Protein AF-A0A6I1JFU7-F1 (afdb_monomer_lite)

Structure (mmCIF, N/CA/C/O backbone):
data_AF-A0A6I1JFU7-F1
#
_entry.id   AF-A0A6I1JFU7-F1
#
loop_
_atom_site.group_PDB
_atom_site.id
_atom_site.type_symbol
_atom_site.label_atom_id
_atom_site.label_alt_id
_atom_site.label_comp_id
_atom_site.label_asym_id
_atom_site.label_entity_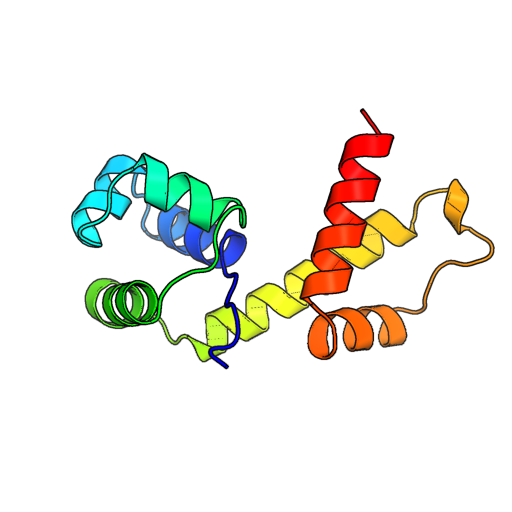id
_atom_site.label_seq_id
_atom_site.pdbx_PDB_ins_code
_atom_site.Cartn_x
_atom_site.Cartn_y
_atom_site.Cartn_z
_atom_site.occupancy
_atom_site.B_iso_or_equiv
_atom_site.auth_seq_id
_atom_site.auth_comp_id
_atom_site.auth_asym_id
_atom_site.auth_atom_id
_atom_site.pdbx_PDB_model_num
ATOM 1 N N . MET A 1 1 ? -7.513 -22.027 0.553 1.00 39.81 1 MET A N 1
ATOM 2 C CA . MET A 1 1 ? -6.560 -21.051 1.131 1.00 39.81 1 MET A CA 1
ATOM 3 C C . MET A 1 1 ? -7.126 -19.649 0.960 1.00 39.81 1 MET A C 1
ATOM 5 O O . MET A 1 1 ? -7.536 -19.321 -0.144 1.00 39.81 1 MET A O 1
ATOM 9 N N . SER A 1 2 ? -7.198 -18.838 2.019 1.00 54.53 2 SER A N 1
ATOM 10 C CA . SER A 1 2 ? -7.678 -17.451 1.923 1.00 54.53 2 SER A CA 1
ATOM 11 C C . SER A 1 2 ? -6.639 -16.581 1.207 1.00 54.53 2 SER A C 1
ATOM 13 O O . SER A 1 2 ? -5.511 -16.444 1.690 1.00 54.53 2 SER A O 1
ATOM 15 N N . ARG A 1 3 ? -6.999 -15.996 0.060 1.00 68.44 3 ARG A N 1
ATOM 16 C CA . ARG A 1 3 ? -6.146 -15.047 -0.673 1.00 68.44 3 ARG A CA 1
ATOM 17 C C . ARG A 1 3 ? -5.814 -13.863 0.242 1.00 68.44 3 AR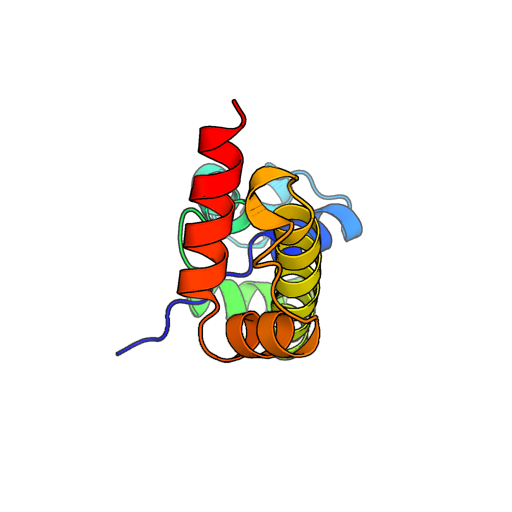G A C 1
ATOM 19 O O . ARG A 1 3 ? -6.712 -13.256 0.816 1.00 68.44 3 ARG A O 1
ATOM 26 N N . LYS A 1 4 ? -4.526 -13.549 0.404 1.00 75.44 4 LYS A N 1
ATOM 27 C CA . LYS A 1 4 ? -4.083 -12.362 1.151 1.00 75.44 4 LYS A CA 1
ATOM 28 C C . LYS A 1 4 ? -4.434 -11.115 0.338 1.00 75.44 4 LYS A C 1
ATOM 30 O O . LYS A 1 4 ? -3.997 -11.000 -0.805 1.00 75.44 4 LYS A O 1
ATOM 35 N N . VAL A 1 5 ? -5.204 -10.206 0.928 1.00 77.25 5 VAL A N 1
ATOM 36 C CA . VAL A 1 5 ? -5.628 -8.949 0.297 1.00 77.25 5 VAL A CA 1
ATOM 37 C C . VAL A 1 5 ? -4.811 -7.807 0.888 1.00 77.25 5 VAL A C 1
ATOM 39 O O . VAL A 1 5 ? -4.759 -7.646 2.102 1.00 77.25 5 VAL A O 1
ATOM 42 N N . PHE A 1 6 ? -4.151 -7.030 0.039 1.00 80.88 6 PHE A N 1
ATOM 43 C CA . PHE A 1 6 ? -3.390 -5.846 0.429 1.00 80.88 6 PHE A CA 1
ATOM 44 C C . PHE A 1 6 ? -4.036 -4.652 -0.262 1.00 80.88 6 PHE A C 1
ATOM 46 O O . PHE A 1 6 ? -4.210 -4.695 -1.472 1.00 80.88 6 PHE A O 1
ATOM 53 N N . VAL A 1 7 ? -4.438 -3.645 0.512 1.00 82.56 7 VAL A N 1
ATOM 54 C CA . VAL A 1 7 ? -5.155 -2.452 0.019 1.00 82.56 7 VAL A CA 1
ATOM 55 C C . VAL A 1 7 ? -4.656 -1.176 0.703 1.00 82.56 7 VAL A C 1
ATOM 57 O O . VAL A 1 7 ? -5.367 -0.178 0.778 1.00 82.56 7 VAL A O 1
ATOM 60 N N . GLY A 1 8 ? -3.441 -1.200 1.254 1.00 87.38 8 GLY A N 1
ATOM 61 C CA . GLY A 1 8 ? -2.916 -0.143 2.115 1.00 87.38 8 GLY A CA 1
ATOM 62 C C . GLY A 1 8 ? -2.959 1.265 1.513 1.00 87.38 8 GLY A C 1
ATOM 63 O O . GLY A 1 8 ? -3.510 2.165 2.150 1.00 87.38 8 GLY A O 1
ATOM 64 N N . PRO A 1 9 ? -2.483 1.473 0.272 1.00 81.88 9 PRO A N 1
ATOM 65 C CA . PRO A 1 9 ? -2.550 2.776 -0.378 1.00 81.88 9 PRO A CA 1
ATOM 66 C C . PRO A 1 9 ? -3.985 3.281 -0.566 1.00 81.88 9 PRO A C 1
ATOM 68 O O . PRO A 1 9 ? -4.252 4.473 -0.396 1.00 81.88 9 PRO A O 1
ATOM 71 N N . ALA A 1 10 ? -4.914 2.404 -0.952 1.00 83.56 10 ALA A N 1
ATOM 72 C CA . ALA A 1 10 ? -6.317 2.768 -1.141 1.00 83.56 10 ALA A CA 1
ATOM 73 C C . ALA A 1 10 ? -6.981 3.100 0.207 1.00 83.56 10 ALA A C 1
ATOM 75 O O . ALA A 1 10 ? -7.682 4.101 0.327 1.00 83.56 10 ALA A O 1
ATOM 76 N N . LEU A 1 11 ? -6.660 2.335 1.254 1.00 89.62 11 LEU A N 1
ATOM 77 C CA . LEU A 1 11 ? -7.108 2.579 2.624 1.00 89.62 11 LEU A CA 1
ATOM 78 C C . LEU A 1 11 ? -6.623 3.929 3.163 1.00 89.62 11 LEU A C 1
ATOM 80 O O . LEU A 1 11 ? -7.406 4.696 3.721 1.00 89.62 11 LEU A O 1
ATOM 84 N N . ARG A 1 12 ? -5.343 4.244 2.943 1.00 90.69 12 ARG A N 1
ATOM 85 C CA . ARG A 1 12 ? -4.755 5.534 3.308 1.00 90.69 12 ARG A CA 1
ATOM 86 C C . ARG A 1 12 ? -5.435 6.693 2.581 1.00 90.69 12 ARG A C 1
ATOM 88 O O . ARG A 1 12 ? -5.728 7.703 3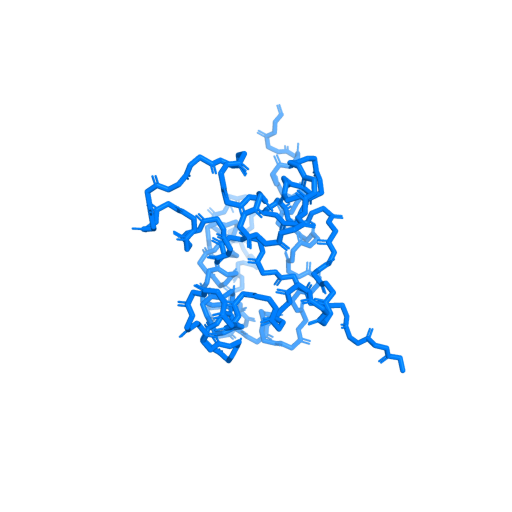.215 1.00 90.69 12 ARG A O 1
ATOM 95 N N . ARG A 1 13 ? -5.721 6.536 1.284 1.00 88.19 13 ARG A N 1
ATOM 96 C CA . ARG A 1 13 ? -6.419 7.558 0.492 1.00 88.19 13 ARG A CA 1
ATOM 97 C C . ARG A 1 13 ? -7.824 7.813 1.035 1.00 88.19 13 ARG A C 1
ATOM 99 O O . ARG A 1 13 ? -8.152 8.960 1.297 1.00 88.19 13 ARG A O 1
ATOM 106 N N . LEU A 1 14 ? -8.599 6.760 1.306 1.00 91.38 14 LEU A N 1
ATOM 107 C CA . LEU A 1 14 ? -9.927 6.888 1.916 1.00 91.38 14 LEU A CA 1
ATOM 108 C C . LEU A 1 14 ? -9.868 7.650 3.249 1.00 91.38 14 LEU A C 1
ATOM 110 O O . LEU A 1 14 ? -10.697 8.520 3.525 1.00 91.38 14 LEU A O 1
ATOM 114 N N . ARG A 1 15 ? -8.871 7.353 4.088 1.00 95.12 15 ARG A N 1
ATOM 115 C CA . ARG A 1 15 ? -8.669 8.092 5.338 1.00 95.12 15 ARG A CA 1
ATOM 116 C C . ARG A 1 15 ? -8.382 9.578 5.089 1.00 95.12 15 ARG A C 1
ATOM 118 O O . ARG A 1 15 ? -8.913 10.434 5.795 1.00 95.12 15 ARG A O 1
ATOM 125 N N . GLU A 1 16 ? -7.531 9.886 4.117 1.00 93.06 16 GLU A N 1
ATOM 126 C CA . GLU A 1 16 ? -7.161 11.261 3.761 1.00 93.06 16 GLU A CA 1
ATOM 127 C C . GLU A 1 16 ? -8.348 12.033 3.149 1.00 93.06 16 GLU A C 1
ATOM 129 O O . GLU A 1 16 ? -8.608 13.166 3.553 1.00 93.06 16 GLU A O 1
ATOM 134 N N . GLU A 1 17 ? -9.139 11.404 2.276 1.00 92.94 17 GLU A N 1
ATOM 135 C CA . GLU A 1 17 ? -10.361 11.963 1.671 1.00 92.94 17 GLU A CA 1
ATOM 136 C C . GLU A 1 17 ? -11.451 12.245 2.711 1.00 92.94 17 GLU A C 1
ATOM 138 O O . GLU A 1 17 ? -12.129 13.271 2.655 1.00 92.94 17 GLU A O 1
ATOM 143 N N . THR A 1 18 ? -11.569 11.379 3.720 1.00 94.31 18 THR A N 1
ATOM 144 C CA . THR A 1 18 ? -12.471 11.587 4.865 1.00 94.31 18 THR A CA 1
ATOM 145 C C . THR A 1 18 ? -11.921 12.577 5.898 1.00 94.31 18 THR A C 1
ATOM 147 O O . THR A 1 18 ? -12.603 12.874 6.880 1.00 94.31 18 THR A O 1
ATOM 150 N N . ARG A 1 19 ? -10.714 13.126 5.678 1.00 96.69 19 ARG A N 1
ATOM 151 C CA . ARG A 1 19 ? -10.017 14.088 6.553 1.00 96.69 19 ARG A CA 1
ATOM 152 C C . ARG A 1 19 ? -9.848 13.596 7.993 1.00 96.69 19 ARG A C 1
ATOM 154 O O . ARG A 1 19 ? -9.851 14.388 8.935 1.00 96.69 19 ARG A O 1
ATOM 161 N N . LEU A 1 20 ? -9.695 12.285 8.176 1.00 97.62 20 LEU A N 1
ATOM 162 C CA . LEU A 1 20 ? -9.526 11.672 9.491 1.00 97.62 20 LEU A CA 1
ATOM 163 C C . LEU A 1 20 ? -8.044 11.445 9.813 1.00 97.62 20 LEU A C 1
ATOM 165 O O . LEU A 1 20 ? -7.237 11.036 8.972 1.00 97.62 20 LEU A O 1
ATOM 169 N N . THR A 1 21 ? -7.682 11.660 11.078 1.00 98.00 21 THR A N 1
ATOM 170 C CA . THR A 1 21 ? -6.389 11.197 11.596 1.00 98.00 21 THR A CA 1
ATOM 171 C C . THR A 1 21 ? -6.364 9.669 11.633 1.00 98.00 21 THR A C 1
ATOM 173 O O . THR A 1 21 ? -7.412 9.021 11.680 1.00 98.00 21 THR A O 1
ATOM 176 N N . GLN A 1 22 ? -5.170 9.068 11.654 1.00 96.94 22 GLN A N 1
ATOM 177 C CA . GLN A 1 22 ? -5.026 7.610 11.777 1.00 96.94 22 GLN A CA 1
ATOM 178 C C . GLN A 1 22 ? -5.746 7.084 13.032 1.00 96.94 22 GLN A C 1
ATOM 180 O O . GLN A 1 22 ? -6.443 6.077 12.972 1.00 96.94 22 GLN A O 1
ATOM 185 N N . THR A 1 23 ? -5.681 7.821 14.145 1.00 98.25 23 THR A N 1
ATOM 186 C CA . THR A 1 23 ? -6.392 7.483 15.386 1.00 98.25 23 THR A CA 1
ATOM 187 C C . THR A 1 23 ? -7.910 7.490 15.223 1.00 98.25 23 THR A C 1
ATOM 189 O O . THR A 1 23 ? -8.562 6.512 15.582 1.00 98.25 23 THR A O 1
ATOM 192 N N . ALA A 1 24 ? -8.481 8.559 14.658 1.00 98.12 24 ALA A N 1
ATOM 193 C CA . ALA A 1 24 ? -9.931 8.672 14.487 1.00 98.12 24 ALA A CA 1
ATOM 194 C C . ALA A 1 24 ? -10.473 7.639 13.486 1.00 98.12 24 ALA A C 1
ATOM 196 O O . ALA A 1 24 ? -11.545 7.067 13.683 1.00 98.12 24 ALA A O 1
ATOM 197 N N . PHE A 1 25 ? -9.711 7.362 12.428 1.00 97.62 25 PHE A N 1
ATOM 198 C CA . PHE A 1 25 ? -10.056 6.352 11.434 1.00 97.62 25 PHE A CA 1
ATOM 199 C C . PHE A 1 25 ? -10.019 4.936 12.024 1.00 97.62 25 PHE A C 1
ATOM 201 O O . PHE A 1 25 ? -10.961 4.167 11.840 1.00 97.62 25 PHE A O 1
ATOM 208 N N . ALA A 1 26 ? -8.981 4.617 12.807 1.00 97.56 26 ALA A N 1
ATOM 209 C CA . ALA A 1 26 ? -8.874 3.341 13.510 1.00 97.56 26 ALA A CA 1
ATOM 210 C C . ALA A 1 26 ? -10.042 3.138 14.485 1.00 97.56 26 ALA A C 1
ATOM 212 O O . ALA A 1 26 ? -10.662 2.079 14.474 1.00 97.56 26 ALA A O 1
ATOM 213 N N . GLN A 1 27 ? -10.398 4.168 15.261 1.00 97.56 27 GLN A N 1
ATOM 214 C CA . GLN A 1 27 ? -11.544 4.122 16.173 1.00 97.56 27 GLN A CA 1
ATOM 215 C C . GLN A 1 27 ? -12.861 3.848 15.442 1.00 97.56 27 GLN A C 1
ATOM 217 O O . GLN A 1 27 ? -13.619 2.984 15.874 1.00 97.56 27 GLN A O 1
ATOM 222 N N . ARG A 1 28 ? -13.117 4.525 14.314 1.00 96.56 28 ARG A N 1
ATOM 223 C CA . ARG A 1 28 ? -14.325 4.289 13.503 1.00 96.56 28 ARG A CA 1
ATOM 224 C C . ARG A 1 28 ? -14.427 2.862 12.967 1.00 96.56 28 ARG A C 1
ATOM 226 O O . ARG A 1 28 ? -15.532 2.357 12.823 1.00 96.56 28 ARG A O 1
ATOM 233 N N . LEU A 1 29 ? -13.291 2.223 12.700 1.00 95.19 29 LEU A N 1
ATOM 234 C CA . LEU A 1 29 ? -13.217 0.838 12.234 1.00 95.19 29 LEU A CA 1
ATOM 235 C C . LEU A 1 29 ? -13.126 -0.192 13.373 1.00 95.19 29 LEU A C 1
ATOM 237 O O . LEU A 1 29 ? -13.056 -1.388 13.098 1.00 95.19 29 LEU A O 1
ATOM 241 N N . GLY A 1 30 ? -13.079 0.241 14.639 1.00 96.12 30 GLY A N 1
ATOM 242 C CA . GLY A 1 30 ? -12.870 -0.653 15.782 1.00 96.12 30 GLY A CA 1
ATOM 243 C C . GLY A 1 30 ? -11.486 -1.316 15.805 1.00 96.12 30 GLY A C 1
ATOM 244 O O . GLY A 1 30 ? -11.343 -2.437 16.288 1.00 96.12 30 GLY A O 1
ATOM 245 N N . LEU A 1 31 ? -10.462 -0.654 15.257 1.00 96.88 31 LEU A N 1
ATOM 246 C CA . LEU A 1 31 ? -9.091 -1.159 15.145 1.00 96.88 31 LEU A CA 1
ATOM 247 C C . LEU A 1 31 ? -8.131 -0.401 16.064 1.00 96.88 31 LEU A C 1
ATOM 249 O O . LEU A 1 31 ? -8.358 0.748 16.440 1.00 96.88 31 LEU A O 1
ATOM 253 N N . SER A 1 32 ? -6.993 -1.025 16.372 1.00 97.88 32 SER A N 1
ATOM 254 C CA . SER A 1 32 ? -5.870 -0.304 16.971 1.00 97.88 32 SER A CA 1
ATOM 255 C C . SER A 1 32 ? -5.136 0.532 15.918 1.00 97.88 32 SER A C 1
ATOM 257 O O . SER A 1 32 ? -5.023 0.137 14.755 1.00 97.88 32 SER A O 1
ATOM 259 N N . VAL A 1 33 ? -4.576 1.673 16.332 1.00 97.75 33 VAL A N 1
ATOM 260 C CA . VAL A 1 33 ? -3.814 2.572 15.441 1.00 97.75 33 VAL A CA 1
ATOM 261 C C . VAL A 1 33 ? -2.607 1.860 14.824 1.00 97.75 33 VAL A C 1
ATOM 263 O O . VAL A 1 33 ? -2.347 1.995 13.633 1.00 97.75 33 VAL A O 1
ATOM 266 N N . SER A 1 34 ? -1.904 1.042 15.615 1.00 97.56 34 SER A N 1
ATOM 267 C CA . SER A 1 34 ? -0.766 0.248 15.134 1.00 97.56 34 SER A CA 1
ATOM 268 C C . SER A 1 34 ? -1.183 -0.739 14.043 1.00 97.56 34 SER A C 1
ATOM 270 O O . SER A 1 34 ? -0.527 -0.830 13.004 1.00 97.56 34 SER A O 1
ATOM 272 N N . TYR A 1 35 ? -2.311 -1.434 14.232 1.00 96.81 35 TYR A N 1
ATOM 273 C CA . TYR A 1 35 ? -2.801 -2.362 13.222 1.00 96.81 35 TYR A CA 1
ATOM 274 C C . TYR A 1 35 ? -3.228 -1.633 11.945 1.00 96.81 35 TYR A C 1
ATOM 276 O O . TYR A 1 35 ? -2.836 -2.066 10.862 1.00 96.81 35 TYR A O 1
ATOM 284 N N . LEU A 1 36 ? -3.932 -0.498 12.064 1.00 96.62 36 LEU A N 1
ATOM 285 C CA . LEU A 1 36 ? -4.266 0.356 10.920 1.00 96.62 36 LEU A CA 1
ATOM 286 C C . LEU A 1 36 ? -3.003 0.787 10.156 1.00 96.62 36 LEU A C 1
ATOM 288 O O . LEU A 1 36 ? -2.944 0.657 8.937 1.00 96.62 36 LEU A O 1
ATOM 292 N N . ASN A 1 37 ? -1.962 1.232 10.861 1.00 94.31 37 ASN A N 1
ATOM 293 C CA . ASN A 1 37 ? -0.704 1.632 10.237 1.00 94.31 37 ASN A CA 1
ATOM 294 C C . ASN A 1 37 ? -0.043 0.474 9.465 1.00 94.31 37 ASN A C 1
ATOM 296 O O . ASN A 1 37 ? 0.455 0.663 8.356 1.00 94.31 37 ASN A O 1
ATOM 300 N N . GLN A 1 38 ? -0.059 -0.742 10.012 1.00 93.69 38 GLN A N 1
ATOM 301 C CA . GLN A 1 38 ? 0.497 -1.916 9.334 1.00 93.69 38 GLN A CA 1
ATOM 302 C C . GLN A 1 38 ? -0.250 -2.251 8.039 1.00 93.69 38 GLN A C 1
ATOM 304 O O . GLN A 1 38 ? 0.386 -2.608 7.045 1.00 93.69 38 GLN A O 1
ATOM 309 N N . ILE A 1 39 ? -1.581 -2.150 8.034 1.00 93.06 39 ILE A N 1
ATOM 310 C CA . ILE A 1 39 ? -2.370 -2.429 6.831 1.00 93.06 39 ILE A CA 1
ATOM 311 C C . ILE A 1 39 ? -2.290 -1.287 5.809 1.00 93.06 39 ILE A C 1
ATOM 313 O O . ILE A 1 39 ? -2.166 -1.581 4.626 1.00 93.06 39 ILE A O 1
ATOM 317 N N . GLU A 1 40 ? -2.237 -0.015 6.233 1.00 91.94 40 GLU A N 1
ATOM 318 C CA . GLU A 1 40 ? -2.006 1.142 5.344 1.00 91.94 40 GLU A CA 1
ATOM 319 C C . GLU A 1 40 ? -0.653 1.058 4.615 1.00 91.94 40 GLU A C 1
ATOM 321 O O . GLU A 1 40 ? -0.540 1.468 3.463 1.00 91.94 40 GLU A O 1
ATOM 326 N N . ASN A 1 41 ? 0.366 0.475 5.252 1.00 83.38 41 ASN A N 1
ATOM 327 C CA . ASN A 1 41 ? 1.703 0.307 4.671 1.00 83.38 41 ASN A CA 1
ATOM 328 C C . ASN A 1 41 ? 1.931 -1.072 4.023 1.00 83.38 41 ASN A C 1
ATOM 330 O O . ASN A 1 41 ? 3.077 -1.448 3.762 1.00 83.38 41 ASN A O 1
ATOM 334 N N . ASN A 1 42 ? 0.876 -1.867 3.798 1.00 80.88 42 ASN A N 1
ATOM 335 C CA . ASN A 1 42 ? 0.974 -3.224 3.241 1.00 80.88 42 ASN A CA 1
ATOM 336 C C . ASN A 1 42 ? 1.957 -4.147 4.003 1.00 80.88 42 ASN A C 1
ATOM 338 O O . ASN A 1 42 ? 2.541 -5.075 3.440 1.00 80.88 42 ASN A O 1
ATOM 342 N N . GLN A 1 43 ? 2.165 -3.906 5.298 1.00 79.88 43 GLN A N 1
ATOM 343 C CA . GLN A 1 43 ? 2.958 -4.780 6.168 1.00 79.88 43 GLN A CA 1
ATOM 344 C C . GLN A 1 43 ? 2.147 -6.004 6.593 1.00 79.88 43 GLN A C 1
ATOM 346 O O . GLN A 1 43 ? 2.707 -7.085 6.782 1.00 79.88 43 GLN A O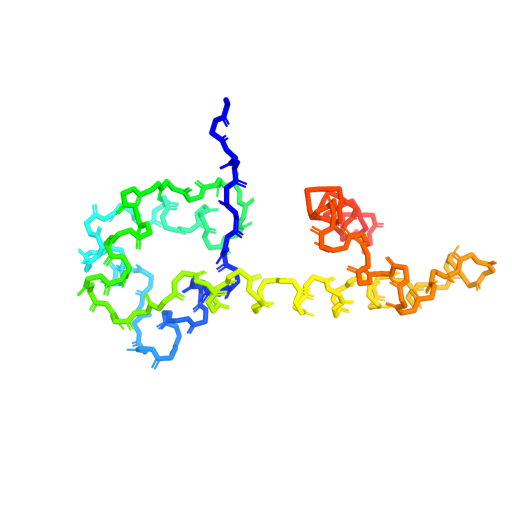 1
ATOM 351 N N . ARG A 1 44 ? 0.821 -5.855 6.708 1.00 86.25 44 ARG A N 1
ATOM 352 C CA . ARG A 1 44 ? -0.113 -6.961 6.939 1.00 86.25 44 ARG A CA 1
ATOM 353 C C . ARG A 1 44 ? -1.236 -6.935 5.904 1.00 86.25 44 ARG A C 1
ATOM 355 O O . ARG A 1 44 ? -1.655 -5.852 5.501 1.00 86.25 44 ARG A O 1
ATOM 362 N N . PRO A 1 45 ? -1.727 -8.110 5.474 1.00 84.38 45 PRO A N 1
ATOM 363 C CA . PRO A 1 45 ? -2.929 -8.170 4.666 1.00 84.38 45 PRO A CA 1
ATOM 364 C C . PRO A 1 45 ? -4.144 -7.759 5.501 1.00 84.38 45 PRO A C 1
ATOM 366 O O . PRO A 1 45 ? -4.193 -7.976 6.717 1.00 84.38 45 PRO A O 1
ATOM 369 N N . VAL A 1 46 ? -5.133 -7.192 4.825 1.00 88.25 46 VAL A N 1
ATOM 370 C CA . VAL A 1 46 ? -6.420 -6.827 5.405 1.00 88.25 46 VAL A CA 1
ATOM 371 C C . VAL A 1 46 ? -7.288 -8.076 5.542 1.00 88.25 46 VAL A C 1
ATOM 373 O O . VAL A 1 46 ? -7.315 -8.938 4.661 1.00 88.25 46 VAL A O 1
ATOM 376 N N . THR A 1 47 ? -7.975 -8.200 6.677 1.00 89.81 47 THR A N 1
ATOM 377 C CA . THR A 1 47 ? -8.904 -9.303 6.943 1.00 89.81 47 THR A CA 1
ATOM 378 C C . THR A 1 47 ? -10.273 -9.020 6.334 1.00 89.81 47 THR A C 1
ATOM 380 O O . THR A 1 47 ? -10.667 -7.867 6.176 1.00 89.81 47 THR A O 1
ATOM 383 N N . ALA A 1 48 ? -11.056 -10.071 6.079 1.00 87.44 48 ALA A N 1
ATOM 384 C CA . ALA A 1 48 ? -12.439 -9.922 5.622 1.00 87.44 48 ALA A CA 1
ATOM 385 C C . ALA A 1 48 ? -13.283 -9.042 6.567 1.00 87.44 48 ALA A C 1
ATOM 387 O O . ALA A 1 48 ? -14.075 -8.232 6.101 1.00 87.44 48 ALA A O 1
ATOM 388 N N . SER A 1 49 ? -13.066 -9.137 7.884 1.00 90.50 49 SER A N 1
ATOM 389 C CA . SER A 1 49 ? -13.761 -8.301 8.871 1.00 90.50 49 SER A CA 1
ATOM 390 C C . SER A 1 49 ? -13.483 -6.805 8.697 1.00 90.50 49 SER A C 1
ATOM 392 O O . SER A 1 49 ? -14.407 -6.003 8.780 1.00 90.50 49 SER A O 1
ATOM 394 N N . VAL A 1 50 ? -12.237 -6.422 8.403 1.00 91.75 50 VAL A N 1
ATOM 395 C CA . VAL A 1 50 ? -11.878 -5.019 8.148 1.00 91.75 50 VAL A CA 1
ATOM 396 C C . VAL A 1 50 ? -12.483 -4.536 6.832 1.00 91.75 50 VAL A C 1
ATOM 398 O O . VAL A 1 50 ? -12.968 -3.413 6.763 1.00 91.75 50 VAL A O 1
ATOM 401 N N . LEU A 1 51 ? -12.502 -5.384 5.800 1.00 87.62 51 LEU A N 1
ATOM 402 C CA . LEU A 1 51 ? -13.134 -5.067 4.516 1.00 87.62 51 LEU A CA 1
ATOM 403 C C . LEU A 1 51 ? -14.643 -4.808 4.668 1.00 87.62 51 LEU A C 1
ATOM 405 O O . LEU A 1 51 ? -15.158 -3.842 4.112 1.00 87.62 51 LEU A O 1
ATOM 409 N N . VAL A 1 52 ? -15.338 -5.619 5.472 1.00 88.50 52 VAL A N 1
ATOM 410 C CA . VAL A 1 52 ? -16.758 -5.403 5.800 1.00 88.50 52 VAL A CA 1
ATOM 411 C C . VAL A 1 52 ? -16.953 -4.108 6.589 1.00 88.50 52 VAL A C 1
ATOM 413 O O . VAL A 1 52 ? -17.835 -3.324 6.245 1.00 88.50 52 VAL A O 1
ATOM 416 N N . ALA A 1 53 ? -16.116 -3.849 7.600 1.00 92.56 53 ALA A N 1
ATOM 417 C CA . ALA A 1 53 ? -16.183 -2.611 8.376 1.00 92.56 53 ALA A CA 1
ATOM 418 C C . ALA A 1 53 ? -15.988 -1.372 7.487 1.00 92.56 53 ALA A C 1
ATOM 420 O O . ALA A 1 53 ? -16.727 -0.403 7.611 1.00 92.56 53 ALA A O 1
ATOM 421 N N . LEU A 1 54 ? -15.058 -1.416 6.530 1.00 91.50 54 LEU A N 1
ATOM 422 C CA . LEU A 1 54 ? -14.851 -0.330 5.569 1.00 91.50 54 LEU A CA 1
ATOM 423 C C . LEU A 1 54 ? -16.100 -0.057 4.727 1.00 91.50 54 LEU A C 1
ATOM 425 O O . LEU A 1 54 ? -16.528 1.094 4.634 1.00 91.50 54 LEU A O 1
ATOM 429 N N . GLY A 1 55 ? -16.711 -1.107 4.171 1.00 90.50 55 GLY A N 1
ATOM 430 C CA . GLY A 1 55 ? -17.945 -0.978 3.396 1.00 90.50 55 GLY A CA 1
ATOM 431 C C . GLY A 1 55 ? -19.102 -0.411 4.223 1.00 90.50 55 GLY A C 1
ATOM 432 O O . GLY A 1 55 ? -19.796 0.494 3.772 1.00 90.50 55 GLY A O 1
ATOM 433 N N . GLN A 1 56 ? -19.273 -0.876 5.463 1.00 91.75 56 GLN A N 1
ATOM 434 C CA . GLN A 1 56 ? -20.349 -0.419 6.348 1.00 91.75 56 GLN A CA 1
ATOM 435 C C . GLN A 1 56 ? -20.143 1.010 6.866 1.00 91.75 56 GLN A C 1
ATOM 437 O O . GLN A 1 56 ? -21.100 1.775 6.956 1.00 91.75 56 GLN A O 1
ATOM 442 N N . THR A 1 57 ? -18.913 1.381 7.225 1.00 94.19 57 THR A N 1
ATOM 443 C CA . THR A 1 57 ? -18.619 2.677 7.852 1.00 94.19 57 THR A CA 1
ATOM 444 C C . THR A 1 57 ? -18.444 3.801 6.834 1.00 94.19 57 THR A C 1
ATOM 446 O O . THR A 1 57 ? -18.771 4.948 7.136 1.00 94.19 57 THR A O 1
ATOM 449 N N . PHE A 1 58 ? -17.918 3.495 5.645 1.00 91.44 58 PHE A N 1
ATOM 450 C CA . PHE A 1 58 ? -17.542 4.506 4.653 1.00 91.44 58 PHE A CA 1
ATOM 451 C C . PHE A 1 58 ? -18.217 4.325 3.288 1.00 91.44 58 PHE A C 1
ATOM 453 O O . PHE A 1 58 ? -17.967 5.125 2.393 1.00 91.44 58 PHE A O 1
ATOM 460 N N . GLY A 1 59 ? -19.074 3.312 3.114 1.00 87.62 59 GLY A N 1
ATOM 461 C CA . GLY A 1 59 ? -19.833 3.108 1.874 1.00 87.62 59 GLY A CA 1
ATOM 462 C C . GLY A 1 59 ? -18.968 2.735 0.669 1.00 87.62 59 GLY A C 1
ATOM 463 O O . GLY A 1 59 ? -19.362 2.976 -0.468 1.00 87.62 59 GLY A O 1
ATOM 464 N N . VAL A 1 60 ? -17.773 2.193 0.905 1.00 82.69 60 VAL A N 1
ATOM 465 C CA . VAL A 1 60 ? -16.818 1.857 -0.154 1.00 82.69 60 VAL A CA 1
ATOM 466 C C . VAL A 1 60 ? -17.009 0.442 -0.689 1.00 82.69 60 VAL A C 1
ATOM 468 O O . VAL A 1 60 ? -17.137 -0.511 0.081 1.00 82.69 60 VAL A O 1
ATOM 471 N N . ASP A 1 61 ? -16.954 0.305 -2.016 1.00 76.25 61 ASP A N 1
ATOM 472 C CA . ASP A 1 61 ? -16.927 -0.992 -2.691 1.00 76.25 61 ASP A CA 1
ATOM 473 C C . ASP A 1 61 ? -15.494 -1.542 -2.770 1.00 76.25 61 ASP A C 1
ATOM 475 O O . ASP A 1 61 ? -14.554 -0.889 -3.229 1.00 76.25 61 ASP A O 1
ATOM 479 N N . LEU A 1 62 ? -15.339 -2.788 -2.334 1.00 66.94 62 LEU A N 1
ATOM 480 C CA . LEU A 1 62 ? -14.087 -3.535 -2.322 1.00 66.94 62 LEU A CA 1
ATOM 481 C C . LEU A 1 62 ? -13.530 -3.793 -3.725 1.00 66.94 62 LEU A C 1
ATOM 483 O O . LEU A 1 62 ? -12.310 -3.888 -3.881 1.00 66.94 62 LEU A O 1
ATOM 487 N N . ALA A 1 63 ? -14.393 -3.879 -4.740 1.00 66.50 63 ALA A N 1
ATOM 488 C CA . ALA A 1 63 ? -13.966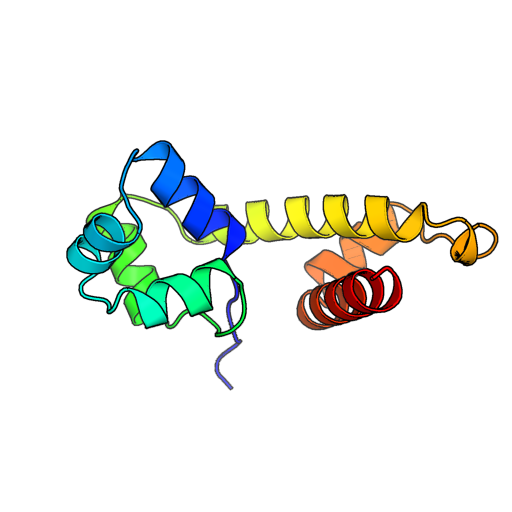 -4.021 -6.132 1.00 66.50 63 ALA A CA 1
ATOM 489 C C . ALA A 1 63 ? -13.190 -2.784 -6.622 1.00 66.50 63 ALA A C 1
ATOM 491 O O . ALA A 1 63 ? -12.187 -2.909 -7.333 1.00 66.50 63 ALA A O 1
ATOM 492 N N . THR A 1 64 ? -13.588 -1.595 -6.165 1.00 66.88 64 THR A N 1
ATOM 493 C CA . THR A 1 64 ? -12.908 -0.331 -6.472 1.00 66.88 64 THR A CA 1
ATOM 494 C C . THR A 1 64 ? -11.521 -0.281 -5.835 1.00 66.88 64 THR A C 1
ATOM 496 O O . THR A 1 64 ? -10.553 0.083 -6.495 1.00 66.88 64 THR A O 1
ATOM 499 N N . PHE A 1 65 ? -11.382 -0.751 -4.588 1.00 67.31 65 PHE A N 1
ATOM 500 C CA . PHE A 1 65 ? -10.085 -0.810 -3.894 1.00 67.31 65 PHE A CA 1
ATOM 501 C C . PHE A 1 65 ? -9.085 -1.728 -4.598 1.00 67.31 65 PHE A C 1
ATOM 503 O O . PHE A 1 65 ? -7.898 -1.414 -4.651 1.00 67.31 65 PHE A O 1
ATOM 510 N N . ALA A 1 66 ? -9.553 -2.860 -5.126 1.00 65.38 66 ALA A N 1
ATOM 511 C CA . ALA A 1 66 ? -8.704 -3.800 -5.849 1.00 65.38 66 ALA A CA 1
ATOM 512 C C . ALA A 1 66 ? -8.235 -3.241 -7.203 1.00 65.38 66 ALA A C 1
ATOM 514 O O . ALA A 1 66 ? -7.090 -3.466 -7.588 1.00 65.38 66 ALA A O 1
ATOM 515 N N . THR A 1 67 ? -9.098 -2.501 -7.902 1.00 67.56 67 THR A N 1
ATOM 516 C CA . THR A 1 67 ? -8.775 -1.894 -9.203 1.00 67.56 67 THR A CA 1
ATOM 517 C C . THR A 1 67 ? -7.768 -0.753 -9.040 1.00 67.56 67 THR A C 1
ATOM 519 O O . THR A 1 67 ? -6.721 -0.756 -9.684 1.00 67.56 67 THR A O 1
ATOM 522 N N . ASP A 1 68 ? -8.013 0.145 -8.082 1.00 69.75 68 ASP A N 1
ATOM 523 C CA . ASP A 1 68 ? -7.103 1.243 -7.740 1.00 69.75 68 ASP A CA 1
ATOM 524 C C . ASP A 1 68 ? -5.718 0.760 -7.281 1.00 69.75 68 ASP A C 1
ATOM 526 O O . ASP A 1 68 ? -4.708 1.429 -7.521 1.00 69.75 68 ASP A O 1
ATOM 530 N N . ASP A 1 69 ? -5.661 -0.380 -6.584 1.00 75.69 69 ASP A N 1
ATOM 531 C CA . ASP A 1 69 ? -4.404 -0.995 -6.148 1.00 75.69 69 ASP A CA 1
ATOM 532 C C . ASP A 1 69 ? -3.595 -1.501 -7.348 1.00 75.69 69 ASP A C 1
ATOM 534 O O . ASP A 1 69 ? -2.387 -1.283 -7.388 1.00 75.69 69 ASP A O 1
ATOM 538 N N . ILE A 1 70 ? -4.243 -2.101 -8.355 1.00 80.44 70 ILE A N 1
ATOM 539 C CA . ILE A 1 70 ? -3.574 -2.564 -9.582 1.00 80.44 70 ILE A CA 1
ATOM 540 C C . ILE A 1 70 ? -3.029 -1.378 -10.383 1.00 80.44 70 ILE A C 1
ATOM 542 O O . ILE A 1 70 ? -1.857 -1.399 -10.757 1.00 80.44 70 ILE A O 1
ATOM 546 N N . ASP A 1 71 ? -3.823 -0.329 -10.604 1.00 84.50 71 ASP A N 1
ATOM 547 C CA . ASP A 1 71 ? -3.384 0.842 -11.377 1.00 84.50 71 ASP A CA 1
ATOM 548 C C . ASP A 1 71 ? -2.203 1.568 -10.715 1.00 84.50 71 ASP A C 1
ATOM 550 O O . ASP A 1 71 ? -1.250 1.990 -11.385 1.00 84.50 71 ASP A O 1
ATOM 554 N N . ARG A 1 72 ? -2.209 1.655 -9.378 1.00 84.38 72 ARG A N 1
ATOM 555 C CA . ARG A 1 72 ? -1.052 2.142 -8.615 1.00 84.38 72 ARG A CA 1
ATOM 556 C C . ARG A 1 72 ? 0.154 1.232 -8.764 1.00 84.38 72 ARG A C 1
ATOM 558 O O . ARG A 1 72 ? 1.240 1.727 -9.037 1.00 84.38 72 ARG A O 1
ATOM 565 N N . LEU A 1 73 ? -0.030 -0.079 -8.643 1.00 88.19 73 LEU A N 1
ATOM 566 C CA . LEU A 1 73 ? 1.063 -1.035 -8.779 1.00 88.19 73 LEU A CA 1
ATOM 567 C C . LEU A 1 73 ? 1.726 -0.940 -10.158 1.00 88.19 73 LEU A C 1
ATOM 569 O O . LEU A 1 73 ? 2.946 -0.992 -10.253 1.00 88.19 73 LEU A O 1
ATOM 573 N N . VAL A 1 74 ? 0.941 -0.741 -11.219 1.00 94.31 74 VAL A N 1
ATOM 574 C CA . VAL A 1 74 ? 1.455 -0.496 -12.575 1.00 94.31 74 VAL A CA 1
ATOM 575 C C . VAL A 1 74 ? 2.236 0.813 -12.647 1.00 94.31 74 VAL A C 1
ATOM 577 O O . VAL A 1 74 ? 3.292 0.860 -13.279 1.00 94.31 74 VAL A O 1
ATOM 580 N N . THR A 1 75 ? 1.741 1.868 -11.999 1.00 93.81 75 THR A N 1
ATOM 581 C CA . THR A 1 75 ? 2.421 3.169 -11.947 1.00 93.81 75 THR A CA 1
ATOM 582 C C . THR A 1 75 ? 3.777 3.058 -11.249 1.00 93.81 75 THR A C 1
ATOM 584 O O . THR A 1 75 ? 4.782 3.466 -11.830 1.00 93.81 75 THR A O 1
ATOM 587 N N . ASP A 1 76 ? 3.816 2.437 -10.070 1.00 92.75 76 ASP A N 1
ATOM 588 C CA . ASP A 1 76 ? 5.037 2.232 -9.285 1.00 92.75 76 ASP A CA 1
ATOM 589 C C . ASP A 1 76 ? 6.036 1.337 -10.035 1.00 92.75 76 ASP A C 1
ATOM 591 O O . ASP A 1 76 ? 7.231 1.621 -10.088 1.00 92.75 76 ASP A O 1
ATOM 595 N N . LEU A 1 77 ? 5.554 0.260 -10.669 1.00 94.75 77 LEU A N 1
ATOM 596 C CA . LEU A 1 77 ? 6.390 -0.616 -11.490 1.00 94.75 77 LEU A CA 1
ATOM 597 C C . LEU A 1 77 ? 6.992 0.123 -12.684 1.00 94.75 77 LEU A C 1
ATOM 599 O O . LEU A 1 77 ? 8.144 -0.129 -13.031 1.00 94.75 77 LEU A O 1
ATOM 603 N N . ARG A 1 78 ? 6.240 1.031 -13.314 1.00 95.12 78 ARG A N 1
ATOM 604 C CA . ARG A 1 78 ? 6.743 1.841 -14.429 1.00 95.12 78 ARG A CA 1
ATOM 605 C C . ARG A 1 78 ? 7.847 2.783 -13.965 1.00 95.12 78 ARG A C 1
ATOM 607 O O . ARG A 1 78 ? 8.842 2.924 -14.666 1.00 95.12 78 ARG A O 1
ATOM 614 N N . GLU A 1 79 ? 7.682 3.401 -12.800 1.00 93.12 79 GLU A N 1
ATOM 615 C CA . GLU A 1 79 ? 8.709 4.257 -12.204 1.00 93.12 79 GLU A CA 1
ATOM 616 C C . GLU A 1 79 ? 9.973 3.460 -11.861 1.00 93.12 79 GLU A C 1
ATOM 618 O O . GLU A 1 79 ? 11.068 3.846 -12.263 1.00 93.12 79 GLU A O 1
ATOM 623 N N . ALA A 1 80 ? 9.829 2.306 -11.204 1.00 93.25 80 ALA A N 1
ATOM 624 C CA . ALA A 1 80 ? 10.956 1.429 -10.890 1.00 93.25 80 ALA A CA 1
ATOM 625 C C . ALA A 1 80 ? 11.652 0.890 -12.152 1.00 93.25 80 ALA A C 1
ATOM 627 O O . ALA A 1 80 ? 12.871 0.757 -12.175 1.00 93.25 80 ALA A O 1
ATOM 628 N N . SER A 1 81 ? 10.897 0.617 -13.219 1.00 93.31 81 SER A N 1
ATOM 629 C CA . SER A 1 81 ? 11.440 0.140 -14.500 1.00 93.31 81 SER A CA 1
ATOM 630 C C . SER A 1 81 ? 12.181 1.221 -15.289 1.00 93.31 81 SER A C 1
ATOM 632 O O . SER A 1 81 ? 12.941 0.890 -16.191 1.00 93.31 81 SER A O 1
ATOM 634 N N . ALA A 1 82 ? 11.980 2.501 -14.959 1.00 91.31 82 ALA A N 1
ATOM 635 C CA . ALA A 1 82 ? 12.723 3.614 -15.548 1.00 91.31 82 ALA A CA 1
ATOM 636 C C . ALA A 1 82 ? 14.110 3.816 -14.904 1.00 91.31 82 ALA A C 1
ATOM 638 O O . ALA A 1 82 ? 14.807 4.780 -15.222 1.00 91.31 82 ALA A O 1
ATOM 639 N N . ASP A 1 83 ? 14.512 2.941 -13.977 1.00 90.31 83 ASP A N 1
ATOM 640 C CA . ASP A 1 83 ? 15.847 2.955 -13.391 1.00 90.31 83 ASP A CA 1
ATOM 641 C C . ASP A 1 83 ? 16.925 2.714 -14.469 1.00 90.31 83 ASP A C 1
ATOM 643 O O . ASP A 1 83 ? 16.795 1.760 -15.243 1.00 90.31 83 ASP A O 1
ATOM 647 N N . PRO A 1 84 ? 18.008 3.519 -14.522 1.00 89.62 84 PRO A N 1
ATOM 648 C CA . PRO A 1 84 ? 19.077 3.347 -15.506 1.00 89.62 84 PRO A CA 1
ATOM 649 C C . PRO A 1 84 ? 19.681 1.938 -15.543 1.00 89.62 84 PRO A C 1
ATOM 651 O O . PRO A 1 84 ? 20.117 1.492 -16.605 1.00 89.62 84 PRO A O 1
ATOM 654 N N . LEU A 1 85 ? 19.667 1.215 -14.417 1.00 88.75 85 LEU A N 1
ATOM 655 C CA . LEU A 1 85 ? 20.149 -0.168 -14.331 1.00 88.75 85 LEU A CA 1
ATOM 656 C C . LEU A 1 85 ? 19.317 -1.163 -15.159 1.00 88.75 85 LEU A C 1
ATOM 658 O O . LEU A 1 85 ? 19.786 -2.265 -15.432 1.00 88.75 85 LEU A O 1
ATOM 662 N N . LEU A 1 86 ? 18.095 -0.793 -15.548 1.00 88.31 86 LEU A N 1
ATOM 663 C CA . LEU A 1 86 ? 17.156 -1.635 -16.290 1.00 88.31 86 LEU A CA 1
ATOM 664 C C . LEU A 1 86 ? 16.979 -1.199 -17.748 1.00 88.31 86 LEU A C 1
ATOM 666 O O . LEU A 1 86 ? 16.166 -1.794 -18.444 1.00 88.31 86 LEU A O 1
ATOM 670 N N . THR A 1 87 ? 17.735 -0.209 -18.234 1.00 85.75 87 THR A N 1
ATOM 671 C CA . THR A 1 87 ? 17.538 0.404 -19.565 1.00 85.75 87 THR A CA 1
ATOM 672 C C . THR A 1 87 ? 17.407 -0.624 -20.698 1.00 85.75 87 THR A C 1
ATOM 674 O O . THR A 1 87 ? 16.479 -0.537 -21.498 1.00 85.75 87 THR A O 1
ATOM 677 N N . ASP A 1 88 ? 18.267 -1.645 -20.722 1.00 89.38 88 ASP A N 1
ATOM 678 C CA . ASP A 1 88 ? 18.279 -2.663 -21.786 1.00 89.38 88 ASP A CA 1
ATOM 679 C C . ASP A 1 88 ? 17.242 -3.785 -21.589 1.00 89.38 88 ASP A C 1
ATOM 681 O O . ASP A 1 88 ? 17.062 -4.641 -22.453 1.00 89.38 88 ASP A O 1
ATOM 685 N N . THR A 1 89 ? 16.564 -3.814 -20.439 1.00 90.31 89 THR A N 1
ATOM 686 C CA . THR A 1 89 ? 15.639 -4.891 -20.035 1.00 90.31 89 THR A CA 1
ATOM 687 C C . THR A 1 89 ? 14.304 -4.366 -19.500 1.00 90.31 89 THR A C 1
ATOM 689 O O . THR A 1 89 ? 13.542 -5.117 -18.889 1.00 90.31 89 THR A O 1
ATOM 692 N N . ALA A 1 90 ? 14.004 -3.085 -19.734 1.00 89.38 90 ALA A N 1
ATOM 693 C CA . ALA A 1 90 ? 12.819 -2.425 -19.210 1.00 89.38 90 ALA A CA 1
ATOM 694 C C . ALA A 1 90 ? 11.545 -3.117 -19.738 1.00 89.38 90 ALA A C 1
ATOM 696 O O . ALA A 1 90 ? 11.334 -3.173 -20.955 1.00 89.38 90 ALA A O 1
ATOM 697 N N . PRO A 1 91 ? 10.676 -3.645 -18.856 1.00 92.56 91 PRO A N 1
ATOM 698 C CA . PRO A 1 91 ? 9.453 -4.309 -19.286 1.00 92.56 91 PRO A CA 1
ATOM 699 C C . PRO A 1 91 ? 8.497 -3.342 -19.989 1.00 92.56 91 PRO A C 1
ATOM 701 O O . PRO A 1 91 ? 8.400 -2.162 -19.639 1.00 92.56 91 PRO A O 1
ATOM 704 N N . SER A 1 92 ? 7.718 -3.854 -20.944 1.00 95.00 92 SER A N 1
ATOM 705 C CA . SER A 1 92 ? 6.679 -3.057 -21.598 1.00 95.00 92 SER A CA 1
ATOM 706 C C . SER A 1 92 ? 5.546 -2.707 -20.624 1.00 95.00 92 SER A C 1
ATOM 708 O O . SER A 1 92 ? 5.270 -3.444 -19.676 1.00 95.00 92 SER A O 1
ATOM 710 N N . LEU A 1 93 ? 4.796 -1.629 -20.890 1.00 93.62 93 LEU A N 1
ATOM 711 C CA . LEU A 1 93 ? 3.619 -1.277 -20.078 1.00 93.62 93 LEU A CA 1
ATOM 712 C C . LEU A 1 93 ? 2.594 -2.424 -20.004 1.00 93.62 93 LEU A C 1
ATOM 714 O O . LEU A 1 93 ? 1.912 -2.582 -18.992 1.00 93.62 93 LEU A O 1
ATOM 718 N N . GLN A 1 94 ? 2.474 -3.224 -21.066 1.00 94.50 94 GLN A N 1
ATOM 719 C CA . GLN A 1 94 ? 1.577 -4.376 -21.087 1.00 94.50 94 GLN A CA 1
ATOM 720 C C . GLN A 1 94 ? 2.050 -5.479 -20.132 1.00 94.50 94 GLN A C 1
ATOM 722 O O . GLN A 1 94 ? 1.225 -6.061 -19.427 1.00 94.50 94 GLN A O 1
ATOM 727 N N . ASP A 1 95 ? 3.356 -5.732 -20.063 1.00 95.25 95 ASP A N 1
ATOM 728 C CA . ASP A 1 95 ? 3.922 -6.716 -19.138 1.00 95.25 95 ASP A CA 1
ATOM 729 C C . ASP A 1 95 ? 3.791 -6.250 -17.691 1.00 95.25 95 ASP A C 1
ATOM 731 O O . ASP A 1 95 ? 3.387 -7.032 -16.834 1.00 95.25 95 ASP A O 1
ATOM 735 N N . LEU A 1 96 ? 4.008 -4.960 -17.421 1.00 95.44 96 LEU A N 1
ATOM 736 C CA . LEU A 1 96 ? 3.785 -4.390 -16.090 1.00 95.44 96 LEU A CA 1
ATOM 737 C C . LEU A 1 96 ? 2.329 -4.551 -15.635 1.00 95.44 96 LEU A C 1
ATOM 739 O O . LEU A 1 96 ? 2.081 -4.946 -14.496 1.00 95.44 96 LEU A O 1
ATOM 743 N N . LYS A 1 97 ? 1.365 -4.314 -16.537 1.00 92.31 97 LYS A N 1
ATOM 744 C CA . LYS A 1 97 ? -0.063 -4.556 -16.277 1.00 92.31 97 LYS A CA 1
ATOM 745 C C . LYS A 1 97 ? -0.350 -6.020 -15.956 1.00 92.31 97 LYS A C 1
ATOM 747 O O . LYS A 1 97 ? -1.023 -6.282 -14.964 1.00 92.31 97 LYS A O 1
ATOM 752 N N . ARG A 1 98 ? 0.193 -6.960 -16.739 1.00 92.06 98 ARG A N 1
ATOM 753 C CA . ARG A 1 98 ? 0.040 -8.406 -16.490 1.00 92.06 98 ARG A CA 1
ATOM 754 C C . ARG A 1 98 ? 0.638 -8.826 -15.154 1.00 92.06 98 ARG A C 1
ATOM 756 O O . ARG A 1 98 ? -0.001 -9.530 -14.384 1.00 92.06 98 ARG A O 1
ATOM 763 N N . VAL A 1 99 ? 1.849 -8.374 -14.835 1.00 92.88 99 VAL A N 1
ATOM 764 C CA . VAL A 1 99 ? 2.488 -8.706 -13.555 1.00 92.88 99 VAL A CA 1
ATOM 765 C C . VAL A 1 99 ? 1.674 -8.141 -12.390 1.00 92.88 99 VAL A C 1
ATOM 767 O O . VAL A 1 99 ? 1.491 -8.829 -11.384 1.00 92.88 99 VAL A O 1
ATOM 770 N N . ALA A 1 100 ? 1.136 -6.928 -12.529 1.00 89.75 100 ALA A N 1
ATOM 771 C CA . ALA A 1 100 ? 0.294 -6.328 -11.505 1.00 89.75 100 ALA A CA 1
ATOM 772 C C . ALA A 1 100 ? -1.047 -7.054 -11.313 1.00 89.75 100 ALA A C 1
ATOM 774 O O . ALA A 1 100 ? -1.473 -7.226 -10.171 1.00 89.75 100 ALA A O 1
ATOM 775 N N . SER A 1 101 ? -1.694 -7.518 -12.385 1.00 83.12 101 SER A N 1
ATOM 776 C CA . SER A 1 101 ? -2.960 -8.256 -12.290 1.00 83.12 101 SER A CA 1
ATOM 777 C C . SER A 1 101 ? -2.765 -9.695 -11.809 1.00 83.12 101 SER A C 1
ATOM 779 O O . SER A 1 101 ? -3.464 -10.159 -10.901 1.00 83.12 101 SER A O 1
ATOM 781 N N . ASP A 1 102 ? -1.791 -10.395 -12.386 1.00 86.88 102 ASP A N 1
ATOM 782 C CA . ASP A 1 102 ? -1.665 -11.848 -12.271 1.00 86.88 102 ASP A CA 1
ATOM 783 C C . ASP A 1 102 ? -0.779 -12.234 -11.081 1.00 86.88 102 ASP A C 1
ATOM 785 O O . ASP A 1 102 ? -0.996 -13.260 -10.435 1.00 86.88 102 ASP A O 1
ATOM 789 N N . SER A 1 103 ? 0.213 -11.398 -10.754 1.00 85.81 103 SER A N 1
ATOM 790 C CA . SER A 1 103 ? 1.203 -11.637 -9.695 1.00 85.81 103 SER A CA 1
ATOM 791 C C . SER A 1 103 ? 1.479 -10.404 -8.807 1.00 85.81 103 SER A C 1
ATOM 793 O O . SER A 1 103 ? 2.638 -10.054 -8.560 1.00 85.81 103 SER A O 1
ATOM 795 N N . PRO A 1 104 ? 0.452 -9.771 -8.204 1.00 82.44 104 PRO A N 1
ATOM 796 C CA . PRO A 1 104 ? 0.616 -8.533 -7.432 1.00 82.44 104 PRO A CA 1
ATOM 797 C C . PRO A 1 104 ? 1.512 -8.678 -6.189 1.00 82.44 104 PRO A C 1
ATOM 799 O O . PRO A 1 104 ? 2.110 -7.711 -5.722 1.00 82.44 104 PRO A O 1
ATOM 802 N N . ALA A 1 105 ? 1.625 -9.883 -5.618 1.00 78.31 105 ALA A N 1
ATOM 803 C CA . ALA A 1 105 ? 2.543 -10.136 -4.504 1.00 78.31 105 ALA A CA 1
ATOM 804 C C . ALA A 1 105 ? 4.017 -10.047 -4.934 1.00 78.31 105 ALA A C 1
ATOM 806 O O . ALA A 1 105 ? 4.831 -9.504 -4.189 1.00 78.31 105 ALA A O 1
ATOM 807 N N . PHE A 1 106 ? 4.341 -10.537 -6.134 1.00 88.75 106 PHE A N 1
ATOM 808 C CA . PHE A 1 106 ? 5.680 -10.433 -6.707 1.00 88.75 106 PHE A CA 1
ATOM 809 C C . PHE A 1 106 ? 6.018 -8.976 -7.028 1.00 88.75 106 PHE A C 1
ATOM 811 O O . PHE A 1 106 ? 7.048 -8.487 -6.577 1.00 88.75 106 PHE A O 1
ATOM 818 N N . ALA A 1 107 ? 5.112 -8.260 -7.702 1.00 90.88 107 ALA A N 1
ATOM 819 C CA . ALA A 1 107 ? 5.273 -6.835 -7.989 1.00 90.88 107 ALA A CA 1
ATOM 820 C C . ALA A 1 107 ? 5.589 -6.020 -6.723 1.00 90.88 107 ALA A C 1
ATOM 822 O O . ALA A 1 107 ? 6.556 -5.264 -6.688 1.00 90.88 107 ALA A O 1
ATOM 823 N N . ARG A 1 108 ? 4.832 -6.235 -5.637 1.00 86.44 108 ARG A N 1
ATOM 824 C CA . ARG A 1 108 ? 5.094 -5.582 -4.343 1.00 86.44 108 ARG A CA 1
ATOM 825 C C . ARG A 1 108 ? 6.455 -5.943 -3.747 1.00 86.44 108 ARG A C 1
ATOM 827 O O . ARG A 1 108 ? 7.116 -5.075 -3.181 1.00 86.44 108 ARG A O 1
ATOM 834 N N . ALA A 1 109 ? 6.861 -7.210 -3.830 1.00 86.31 109 ALA A N 1
ATOM 835 C CA . ALA A 1 109 ? 8.157 -7.653 -3.323 1.00 86.31 109 ALA A CA 1
ATOM 836 C C . ALA A 1 109 ? 9.315 -7.017 -4.107 1.00 86.31 109 ALA A C 1
ATOM 838 O O . ALA A 1 109 ? 10.256 -6.512 -3.497 1.00 86.31 109 ALA A O 1
ATOM 839 N N . PHE A 1 110 ? 9.201 -6.975 -5.436 1.00 92.44 110 PHE A N 1
ATOM 840 C CA . PHE A 1 110 ? 10.150 -6.308 -6.323 1.00 92.44 110 PHE A CA 1
ATOM 841 C C . PHE A 1 110 ? 10.278 -4.813 -6.000 1.00 92.44 110 PHE A C 1
ATOM 843 O O . PHE A 1 110 ? 11.385 -4.329 -5.779 1.00 92.44 110 PHE A O 1
ATOM 850 N N . LEU A 1 111 ? 9.157 -4.097 -5.870 1.00 91.56 111 LEU A N 1
ATOM 851 C CA . LEU A 1 111 ? 9.161 -2.673 -5.518 1.00 91.56 111 LEU A CA 1
ATOM 852 C C . LEU A 1 111 ? 9.818 -2.411 -4.156 1.00 91.56 111 LEU A C 1
ATOM 854 O O . LEU A 1 111 ? 10.604 -1.477 -4.014 1.00 91.56 111 LEU A O 1
ATOM 858 N N . ARG A 1 112 ? 9.553 -3.258 -3.151 1.00 88.69 112 ARG A N 1
ATOM 859 C CA . ARG A 1 112 ? 10.197 -3.140 -1.833 1.00 88.69 112 ARG A CA 1
ATOM 860 C C . ARG A 1 112 ? 11.709 -3.379 -1.909 1.00 88.69 112 ARG A C 1
ATOM 862 O O . ARG A 1 112 ? 12.463 -2.689 -1.221 1.00 88.69 112 ARG A O 1
ATOM 869 N N . LEU A 1 113 ? 12.150 -4.339 -2.721 1.00 91.69 113 LEU A N 1
ATOM 870 C CA . LEU A 1 113 ? 13.571 -4.594 -2.962 1.00 91.69 113 LEU A CA 1
ATOM 871 C C . LEU A 1 113 ? 14.235 -3.377 -3.621 1.00 91.69 113 LEU A C 1
ATOM 873 O O . LEU A 1 113 ? 15.242 -2.893 -3.109 1.00 91.69 113 LEU A O 1
ATOM 877 N N . HIS A 1 114 ? 13.633 -2.846 -4.688 1.00 91.38 114 HIS A N 1
ATOM 878 C CA . HIS A 1 114 ? 14.129 -1.676 -5.421 1.00 91.38 114 HIS A CA 1
ATOM 879 C C . HIS A 1 114 ? 14.257 -0.434 -4.526 1.00 91.38 114 HIS A C 1
ATOM 881 O O . HIS A 1 114 ? 15.323 0.174 -4.465 1.00 91.38 114 HIS A O 1
ATOM 887 N N . GLN A 1 115 ? 13.229 -0.128 -3.726 1.00 86.00 115 GLN A N 1
ATOM 888 C CA . GLN A 1 115 ? 13.263 0.979 -2.761 1.00 86.00 115 GLN A CA 1
ATOM 889 C C . GLN A 1 115 ? 14.365 0.831 -1.704 1.00 86.00 115 GLN A C 1
ATOM 891 O O . GLN A 1 115 ? 14.904 1.832 -1.237 1.00 86.00 115 GLN A O 1
ATOM 896 N N . THR A 1 116 ? 14.676 -0.402 -1.295 1.00 87.25 116 THR A N 1
ATOM 897 C CA . THR A 1 116 ? 15.714 -0.671 -0.288 1.00 87.25 116 THR A CA 1
ATOM 898 C C . THR A 1 116 ? 17.109 -0.533 -0.883 1.00 87.25 116 THR A C 1
ATOM 900 O O . THR A 1 116 ? 17.982 0.031 -0.241 1.00 87.25 116 THR A O 1
ATOM 903 N N . ALA A 1 117 ? 17.307 -1.006 -2.115 1.00 83.75 117 ALA A N 1
ATOM 904 C CA . ALA A 1 117 ? 18.584 -0.932 -2.822 1.00 83.75 117 ALA A CA 1
ATOM 905 C C . ALA A 1 117 ? 18.999 0.503 -3.197 1.00 83.75 117 ALA A C 1
ATOM 907 O O . ALA A 1 117 ? 20.161 0.745 -3.508 1.00 83.75 117 ALA A O 1
ATOM 908 N N . ARG A 1 118 ? 18.047 1.442 -3.192 1.00 78.69 118 ARG A N 1
ATOM 909 C CA . ARG A 1 118 ? 18.247 2.850 -3.557 1.00 78.69 118 ARG A CA 1
ATOM 910 C C . ARG A 1 118 ? 18.457 3.781 -2.348 1.00 78.69 118 ARG A C 1
ATOM 912 O O . ARG A 1 118 ? 18.574 4.990 -2.539 1.00 78.69 118 ARG A O 1
ATOM 919 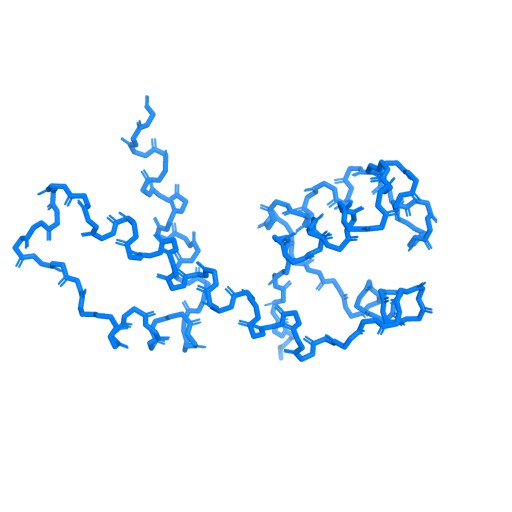N N . ARG A 1 119 ? 18.457 3.237 -1.126 1.00 57.25 119 ARG A N 1
ATOM 920 C CA . ARG A 1 119 ? 18.815 3.934 0.122 1.00 57.25 119 ARG A CA 1
ATOM 921 C C . ARG A 1 119 ? 20.268 3.672 0.477 1.00 57.25 119 ARG A C 1
ATOM 923 O O . ARG A 1 119 ? 20.885 4.613 1.013 1.00 57.25 119 ARG A O 1
#

Radius of gyration: 15.67 Å; chains: 1; bounding box: 40×35×39 Å

Secondary structure (DSSP, 8-state):
-PPPB--HHHHHHHHHHTT--HHHHHHHTT--HHHHHHHHTTSSPBPHHHHHHHHHHH---HHHHHHHHHHHHHHHHHHHHTSGGGGGGPPPHHHHHHHHHH-HHHHHHHHHHHHHHT-

Foldseek 3Di:
DDDFAQLQCVLVVLCVVVVHDLCRSCVQQVHDSVVNVCRNVRVGGDDPSSVVSCCVRPVDDPVVSLVVQLVVLLVLLQVLLPPPVNVVPRDDSVVSSCCSVPPVVVSVVVSVVSVVVVD

pLDDT: mean 87.52, std 9.89, range [39.81, 98.25]

Sequence (119 aa):
MSRKVFVGPALRRLREETRLTQTAFAQRLGLSVSYLNQIENNQRPVTASVLVALGQTFGVDLATFATDDIDRLVTDLREASADPLLTDTAPSLQDLKRVASDSPAFARAFLRLHQTARR